Protein AF-D8QRY0-F1 (afdb_monomer_lite)

Sequence (182 aa):
FYGCYLLRSINPRFKGQTYIGFTVNPRRRIRQHNGEITCGAFRTKKKRPWEMVLCVYGFSSKTDALQFEWAWQHPKLSKEVVLPAEVKPKNLRGIAGKIKILHAMLCSPKWSRMKLTVQFFSSEHAQHRKGCQTLPDQMRCCIGSMDQLPSYAEYCEDPADEQDGSDCLSRDEEGTLDDEET

Secondary structure (DSSP, 8-state):
--EEEEEEE--GGGTT-EEEEEES-HHHHHHHHHTSSS---GGGGGG-SEEEEEEEE--SSHHHHHHHHHHHH-TTT-TT----TT--GGGGSHHHHHHHHHHHHHTSHHHHTS--EEEES-TTGGGTTTTSPPPPTT-EEEE--GGGSPPGGGS---------------------------

Radius of gyration: 17.73 Å; chains: 1; bounding box: 49×52×47 Å

Structure (mmCIF, N/CA/C/O backbone):
data_AF-D8QRY0-F1
#
_entry.id   AF-D8QRY0-F1
#
loop_
_atom_site.group_PDB
_atom_site.id
_atom_site.type_symbol
_atom_site.label_atom_id
_atom_site.label_alt_id
_atom_site.label_comp_id
_atom_site.label_asym_id
_atom_site.label_entity_id
_atom_site.label_seq_id
_atom_site.pdbx_PDB_ins_code
_atom_site.Cartn_x
_atom_site.Cartn_y
_atom_site.Cartn_z
_atom_site.occupancy
_atom_site.B_iso_or_equiv
_atom_site.auth_seq_id
_atom_site.auth_comp_id
_atom_site.auth_asym_id
_atom_site.auth_atom_id
_atom_site.pdbx_PDB_model_num
ATOM 1 N N . PHE A 1 1 ? -10.103 -6.273 -10.683 1.00 90.50 1 PHE A N 1
ATOM 2 C CA . PHE A 1 1 ? -9.231 -6.334 -9.482 1.00 90.50 1 PHE A CA 1
ATOM 3 C C . PHE A 1 1 ? -8.736 -4.934 -9.123 1.00 90.50 1 PHE A C 1
ATOM 5 O O . PHE A 1 1 ? -8.253 -4.237 -10.005 1.00 90.50 1 PHE A O 1
ATOM 12 N N . TYR A 1 2 ? -8.813 -4.544 -7.847 1.00 95.88 2 TYR A N 1
ATOM 13 C CA . TYR A 1 2 ? -8.217 -3.315 -7.305 1.00 95.88 2 TYR A CA 1
ATOM 14 C C . TYR A 1 2 ? -7.407 -3.674 -6.064 1.00 95.88 2 TYR A C 1
ATOM 16 O O . TYR A 1 2 ? -7.931 -4.357 -5.178 1.00 95.88 2 TYR A O 1
ATOM 24 N N . GLY A 1 3 ? -6.150 -3.231 -5.992 1.00 97.00 3 GLY A N 1
ATOM 25 C CA . GLY A 1 3 ? -5.289 -3.560 -4.864 1.00 97.00 3 GLY A CA 1
ATOM 26 C C . GLY A 1 3 ? -4.286 -2.475 -4.497 1.00 97.00 3 GLY A C 1
ATOM 27 O O . GLY A 1 3 ? -3.733 -1.784 -5.351 1.00 97.00 3 GLY A O 1
ATOM 28 N N . CYS A 1 4 ? -4.016 -2.371 -3.202 1.00 98.44 4 CYS A N 1
ATOM 29 C CA . CYS A 1 4 ? -2.927 -1.586 -2.637 1.00 98.44 4 CYS A CA 1
ATOM 30 C C . CYS A 1 4 ? -1.800 -2.535 -2.235 1.00 98.44 4 CYS A C 1
ATOM 32 O O . CYS A 1 4 ? -2.052 -3.645 -1.773 1.00 98.44 4 CYS A O 1
ATOM 34 N N . TYR A 1 5 ? -0.547 -2.134 -2.384 1.00 98.38 5 TYR A N 1
ATOM 35 C CA . TYR A 1 5 ? 0.595 -2.996 -2.082 1.00 98.38 5 TYR A CA 1
ATOM 36 C C . TYR A 1 5 ? 1.671 -2.256 -1.302 1.00 98.38 5 TYR A C 1
ATOM 38 O O . TYR A 1 5 ? 1.782 -1.032 -1.363 1.00 98.38 5 TYR A O 1
ATOM 46 N N . LEU A 1 6 ? 2.491 -3.033 -0.597 1.00 98.44 6 LEU A N 1
ATOM 47 C CA . LEU A 1 6 ? 3.703 -2.569 0.067 1.00 98.44 6 LEU A CA 1
ATOM 48 C C . LEU A 1 6 ? 4.911 -3.213 -0.605 1.00 98.44 6 LEU A C 1
ATOM 50 O O . LEU A 1 6 ? 4.973 -4.432 -0.744 1.00 98.44 6 LEU A O 1
ATOM 54 N N . LEU A 1 7 ? 5.890 -2.396 -0.970 1.00 97.94 7 LEU A N 1
ATOM 55 C CA . LEU A 1 7 ? 7.194 -2.828 -1.450 1.00 97.94 7 LEU A CA 1
ATOM 56 C C . LEU A 1 7 ? 8.265 -2.577 -0.396 1.00 97.94 7 LEU A C 1
ATOM 58 O O . LEU A 1 7 ? 8.196 -1.594 0.351 1.00 97.94 7 LEU A O 1
ATOM 62 N N . ARG A 1 8 ? 9.308 -3.405 -0.423 1.00 96.94 8 ARG A N 1
ATOM 63 C CA . ARG A 1 8 ? 10.593 -3.143 0.232 1.00 96.94 8 ARG A CA 1
ATOM 64 C C . ARG A 1 8 ? 11.716 -3.116 -0.795 1.00 96.94 8 ARG A C 1
ATOM 66 O O . ARG A 1 8 ? 11.681 -3.865 -1.767 1.00 96.94 8 ARG A O 1
ATOM 73 N N . SER A 1 9 ? 12.709 -2.261 -0.580 1.00 97.19 9 SER A N 1
ATOM 74 C CA . SER A 1 9 ? 13.956 -2.344 -1.341 1.00 97.19 9 SER A CA 1
ATOM 75 C C . SER A 1 9 ? 14.793 -3.505 -0.806 1.00 97.19 9 SER A C 1
ATOM 77 O O . SER A 1 9 ? 14.991 -3.607 0.407 1.00 97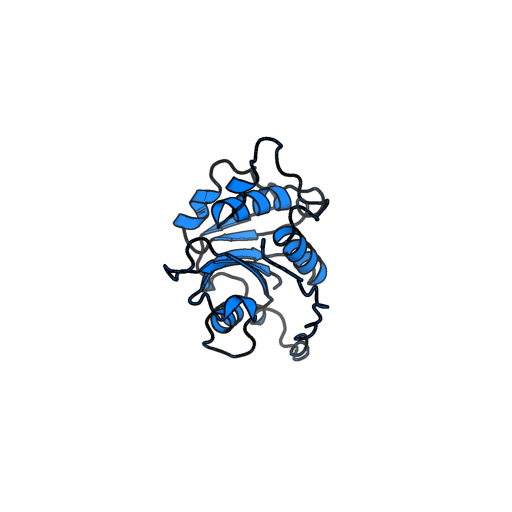.19 9 SER A O 1
ATOM 79 N N . ILE A 1 10 ? 15.290 -4.358 -1.702 1.00 95.88 10 ILE A N 1
ATOM 80 C CA . ILE A 1 10 ? 16.249 -5.424 -1.363 1.00 95.88 10 ILE A CA 1
ATOM 81 C C . ILE A 1 10 ? 17.687 -4.876 -1.378 1.00 95.88 10 ILE A C 1
ATOM 83 O O . ILE A 1 10 ? 18.604 -5.479 -0.827 1.00 95.88 10 ILE A O 1
ATOM 87 N N . ASN A 1 11 ? 17.905 -3.706 -1.984 1.00 94.56 11 ASN A N 1
ATOM 88 C CA . ASN A 1 11 ? 19.231 -3.120 -2.106 1.00 94.56 11 ASN A CA 1
ATOM 89 C C . ASN A 1 11 ? 19.829 -2.812 -0.716 1.00 94.56 11 ASN A C 1
ATOM 91 O O . ASN A 1 11 ? 19.243 -2.013 0.025 1.00 94.56 11 ASN A O 1
ATOM 95 N N . PRO A 1 12 ? 21.015 -3.356 -0.369 1.00 93.62 12 PRO A N 1
ATOM 96 C CA . PRO A 1 12 ? 21.633 -3.147 0.941 1.00 93.62 12 PRO A CA 1
ATOM 97 C C . PRO A 1 12 ? 21.857 -1.673 1.298 1.00 93.62 12 PRO A C 1
ATOM 99 O O . PRO A 1 12 ? 21.742 -1.298 2.463 1.00 93.62 12 PRO A O 1
ATOM 102 N N . ARG A 1 13 ? 22.106 -0.812 0.297 1.00 95.19 13 ARG A N 1
ATOM 103 C CA . ARG A 1 13 ? 22.283 0.640 0.490 1.00 95.19 13 ARG A CA 1
ATOM 104 C C . ARG A 1 13 ? 20.993 1.351 0.901 1.00 95.19 13 ARG A C 1
ATOM 106 O O . ARG A 1 13 ? 21.036 2.437 1.464 1.00 95.19 13 ARG A O 1
ATOM 113 N N . PHE A 1 14 ? 19.841 0.746 0.623 1.00 93.19 14 PHE A N 1
ATOM 114 C CA . PHE A 1 14 ? 18.515 1.313 0.855 1.00 93.19 14 PHE A CA 1
ATOM 115 C C . PHE A 1 14 ? 17.704 0.466 1.845 1.00 93.19 14 PHE A C 1
ATOM 117 O O . PHE A 1 14 ? 16.479 0.362 1.740 1.00 93.19 14 PHE A O 1
ATOM 124 N N . LYS A 1 15 ? 18.377 -0.123 2.841 1.00 90.19 15 LYS A N 1
ATOM 125 C CA . LYS A 1 15 ? 17.739 -0.953 3.867 1.00 90.19 15 LYS A CA 1
ATOM 126 C C . LYS A 1 15 ? 16.603 -0.202 4.571 1.00 90.19 15 LYS A C 1
ATOM 128 O O . LYS A 1 15 ? 16.741 0.946 4.987 1.00 90.19 15 LYS A O 1
ATOM 133 N N . GLY A 1 16 ? 15.455 -0.867 4.698 1.00 90.56 16 GLY A N 1
ATOM 134 C CA . GLY A 1 16 ? 14.262 -0.313 5.346 1.00 90.56 16 GLY A CA 1
ATOM 135 C C . GLY A 1 16 ? 13.460 0.673 4.489 1.00 90.56 16 GLY A C 1
ATOM 136 O O . GLY A 1 16 ? 12.409 1.138 4.935 1.00 90.56 16 GLY A O 1
ATOM 137 N N . GLN A 1 17 ? 13.903 0.974 3.262 1.00 95.06 17 GLN A N 1
ATOM 138 C CA . GLN A 1 17 ? 13.113 1.766 2.326 1.00 95.06 17 GLN A CA 1
ATOM 139 C C . GLN A 1 17 ? 11.899 0.969 1.860 1.00 95.06 17 GLN A C 1
ATOM 141 O O . GLN A 1 17 ? 12.002 -0.190 1.457 1.00 95.06 17 GLN A O 1
ATOM 146 N N . THR A 1 18 ? 10.745 1.622 1.916 1.00 96.69 18 THR A N 1
ATOM 147 C CA . THR A 1 18 ? 9.458 1.047 1.533 1.00 96.69 18 THR A CA 1
ATOM 148 C C . THR A 1 18 ? 8.755 1.954 0.537 1.00 96.69 18 THR A C 1
ATOM 150 O O . THR A 1 18 ? 9.054 3.148 0.448 1.00 96.69 18 THR A O 1
ATOM 153 N N . TYR A 1 19 ? 7.830 1.380 -0.218 1.00 97.06 19 TYR A N 1
ATOM 154 C CA . TYR A 1 19 ? 6.958 2.112 -1.125 1.00 97.06 19 TYR A CA 1
ATOM 155 C C . TYR A 1 19 ? 5.554 1.522 -1.034 1.00 97.06 19 TYR A C 1
ATOM 157 O O . TYR A 1 19 ? 5.410 0.307 -0.980 1.00 97.06 19 TYR A O 1
ATOM 165 N N . ILE A 1 20 ? 4.537 2.372 -0.979 1.00 98.25 20 ILE A N 1
ATOM 166 C CA . ILE A 1 20 ? 3.131 1.960 -0.994 1.00 98.25 20 ILE A CA 1
ATOM 167 C C . ILE A 1 20 ? 2.544 2.479 -2.293 1.00 98.25 20 ILE A C 1
ATOM 169 O O . ILE A 1 20 ? 2.838 3.616 -2.658 1.00 98.25 20 ILE A O 1
ATOM 173 N N . GLY A 1 21 ? 1.739 1.672 -2.970 1.00 97.69 21 GLY A N 1
ATOM 174 C CA . GLY A 1 21 ? 1.067 2.102 -4.189 1.00 97.69 21 GLY A CA 1
ATOM 175 C C . GLY A 1 21 ? -0.224 1.345 -4.448 1.00 97.69 21 GLY A C 1
ATOM 176 O O . GLY A 1 21 ? -0.524 0.348 -3.790 1.00 97.69 21 GLY A O 1
ATOM 177 N N . PHE A 1 22 ? -0.965 1.826 -5.437 1.00 97.75 22 PHE A N 1
ATOM 178 C CA . PHE A 1 22 ? -2.171 1.204 -5.976 1.00 97.75 22 PHE A CA 1
ATOM 179 C C . PHE A 1 22 ? -1.903 0.536 -7.335 1.00 97.75 22 PHE A C 1
ATOM 181 O O . PHE A 1 22 ? -1.095 1.019 -8.133 1.00 97.75 22 PHE A O 1
ATOM 188 N N . THR A 1 23 ? -2.574 -0.581 -7.623 1.00 96.00 23 THR A N 1
ATOM 189 C CA . THR A 1 23 ? -2.511 -1.268 -8.918 1.00 96.00 23 THR A CA 1
ATOM 190 C C . THR A 1 23 ? -3.773 -2.076 -9.222 1.00 96.00 23 THR A C 1
ATOM 192 O O . THR A 1 23 ? -4.426 -2.615 -8.328 1.00 96.00 23 THR A O 1
ATOM 195 N N . VAL A 1 24 ? -4.055 -2.230 -10.515 1.00 95.38 24 VAL A N 1
ATOM 196 C CA . VAL A 1 24 ? -4.992 -3.227 -11.059 1.00 95.38 24 VAL A CA 1
ATOM 197 C C . VAL A 1 24 ? -4.274 -4.499 -11.528 1.00 95.38 24 VAL A C 1
ATOM 199 O O . VAL A 1 24 ? -4.891 -5.544 -11.670 1.00 95.38 24 VAL A O 1
ATOM 202 N N . ASN A 1 25 ? -2.954 -4.445 -11.732 1.00 94.50 25 ASN A N 1
ATOM 203 C CA . ASN A 1 25 ? -2.143 -5.578 -12.177 1.00 94.50 25 ASN A CA 1
ATOM 204 C C . ASN A 1 25 ? -0.812 -5.626 -11.393 1.00 94.50 25 ASN A C 1
ATOM 206 O O . ASN A 1 25 ? 0.169 -4.979 -11.781 1.00 94.50 25 ASN A O 1
ATOM 210 N N . PRO A 1 26 ? -0.763 -6.356 -10.262 1.00 94.88 26 PRO A N 1
ATOM 211 C CA . PRO A 1 26 ? 0.416 -6.459 -9.396 1.00 94.88 26 PRO A CA 1
ATOM 212 C C . PRO A 1 26 ? 1.657 -7.014 -10.106 1.00 94.88 26 PRO A C 1
ATOM 214 O O . PRO A 1 26 ? 2.746 -6.457 -9.947 1.00 94.88 26 PRO A O 1
ATOM 217 N N . ARG A 1 27 ? 1.479 -8.040 -10.954 1.00 93.94 27 ARG A N 1
ATOM 218 C CA . ARG A 1 27 ? 2.562 -8.687 -11.716 1.00 93.94 27 ARG A CA 1
ATOM 219 C C . ARG A 1 27 ? 3.230 -7.715 -12.681 1.00 93.94 27 ARG A C 1
ATOM 221 O O . ARG A 1 27 ? 4.452 -7.611 -12.721 1.00 93.94 27 ARG A O 1
ATOM 228 N N . ARG A 1 28 ? 2.435 -6.947 -13.429 1.00 94.44 28 ARG A N 1
ATOM 229 C CA . ARG A 1 28 ? 2.965 -5.889 -14.295 1.00 94.44 28 ARG A CA 1
ATOM 230 C C . ARG A 1 28 ? 3.636 -4.801 -13.458 1.00 94.44 28 ARG A C 1
ATOM 232 O O . ARG A 1 28 ? 4.758 -4.398 -13.748 1.00 94.44 28 ARG A O 1
ATOM 239 N N . ARG A 1 29 ? 2.987 -4.344 -12.385 1.00 96.31 29 ARG A N 1
ATOM 240 C CA . ARG A 1 29 ? 3.450 -3.189 -11.607 1.00 96.31 29 ARG A CA 1
ATOM 241 C C . ARG A 1 29 ? 4.804 -3.405 -10.926 1.00 96.31 29 ARG A C 1
ATOM 243 O O . ARG A 1 29 ? 5.613 -2.478 -10.912 1.00 96.31 29 ARG A O 1
ATOM 250 N N . ILE A 1 30 ? 5.094 -4.599 -10.402 1.00 96.50 30 ILE A N 1
ATOM 251 C CA . ILE A 1 30 ? 6.409 -4.865 -9.792 1.00 96.50 30 ILE A CA 1
ATOM 252 C C . ILE A 1 30 ? 7.548 -4.785 -10.822 1.00 96.50 30 ILE A C 1
ATOM 254 O O . ILE A 1 30 ? 8.582 -4.174 -10.548 1.00 96.50 30 ILE A O 1
ATOM 258 N N . ARG A 1 31 ? 7.316 -5.272 -12.047 1.00 96.94 31 ARG A N 1
ATOM 259 C CA . ARG A 1 31 ? 8.272 -5.186 -13.163 1.00 96.94 31 ARG A CA 1
ATOM 260 C C . ARG A 1 31 ? 8.528 -3.737 -13.592 1.00 96.94 31 ARG A C 1
ATOM 262 O O . ARG A 1 31 ? 9.672 -3.361 -13.842 1.00 96.94 31 ARG A O 1
ATOM 269 N N . GLN A 1 32 ? 7.494 -2.885 -13.583 1.00 96.56 32 GLN A N 1
ATOM 270 C CA . GLN A 1 32 ? 7.639 -1.435 -13.813 1.00 96.56 32 GLN A CA 1
ATOM 271 C C . GLN A 1 32 ? 8.519 -0.779 -12.742 1.00 96.56 32 GLN A C 1
ATOM 273 O O . GLN A 1 32 ? 9.439 -0.017 -13.052 1.00 96.56 32 GLN A O 1
ATOM 278 N N . HIS A 1 33 ? 8.277 -1.094 -11.466 1.00 97.38 33 HIS A N 1
ATOM 279 C CA . HIS A 1 33 ? 9.095 -0.578 -10.366 1.00 97.38 33 HIS A CA 1
ATOM 280 C C . HIS A 1 33 ? 10.553 -1.017 -10.463 1.00 97.38 33 HIS A C 1
ATOM 282 O O . HIS A 1 33 ? 11.442 -0.206 -10.193 1.00 97.38 33 HIS A O 1
ATOM 288 N N . ASN A 1 34 ? 10.803 -2.245 -10.917 1.00 97.56 34 ASN A N 1
ATOM 289 C CA . ASN A 1 34 ? 12.143 -2.779 -11.156 1.00 97.56 34 ASN A CA 1
ATOM 290 C C . ASN A 1 34 ? 12.781 -2.310 -12.468 1.00 97.56 34 ASN A C 1
ATOM 292 O O . ASN A 1 34 ? 13.985 -2.462 -12.642 1.00 97.56 34 ASN A O 1
ATOM 296 N N . GLY A 1 35 ? 12.028 -1.626 -13.331 1.00 95.81 35 GLY A N 1
ATOM 297 C CA . GLY A 1 35 ? 12.539 -1.077 -14.585 1.00 95.81 35 GLY A CA 1
ATOM 298 C C . GLY A 1 35 ? 12.727 -2.106 -15.691 1.00 95.81 35 GLY A C 1
ATOM 299 O O . GLY A 1 35 ? 13.392 -1.793 -16.669 1.00 95.81 35 GLY A O 1
ATOM 300 N N . GLU A 1 36 ? 12.144 -3.295 -15.549 1.00 96.00 36 GLU A N 1
ATOM 301 C CA . GLU A 1 36 ? 12.073 -4.294 -16.622 1.00 96.00 36 GLU A CA 1
ATOM 302 C C . GLU A 1 36 ? 11.134 -3.842 -17.747 1.00 96.00 36 GLU A C 1
ATOM 304 O O . GLU A 1 36 ? 11.294 -4.237 -18.896 1.00 96.00 36 GLU A O 1
ATOM 309 N N . ILE A 1 37 ? 10.138 -3.021 -17.399 1.00 94.44 37 ILE A N 1
ATOM 310 C CA . ILE A 1 37 ? 9.196 -2.389 -18.324 1.00 94.44 37 ILE A CA 1
ATOM 311 C C . ILE A 1 37 ? 9.000 -0.910 -17.957 1.00 94.44 37 ILE A C 1
ATOM 313 O O . ILE A 1 37 ? 9.321 -0.472 -16.847 1.00 94.44 37 ILE A O 1
ATOM 317 N N . THR A 1 38 ? 8.493 -0.128 -18.907 1.00 91.12 38 THR A N 1
ATOM 318 C CA . THR A 1 38 ? 8.324 1.329 -18.803 1.00 91.12 38 THR A CA 1
ATOM 319 C C . THR A 1 38 ? 7.202 1.740 -17.834 1.00 91.12 38 THR A C 1
ATOM 321 O O . THR A 1 38 ? 6.437 0.914 -17.330 1.00 91.12 38 THR A O 1
ATOM 324 N N . CYS A 1 39 ? 7.115 3.045 -17.547 1.00 91.38 39 CYS A N 1
ATOM 325 C CA . CYS A 1 39 ? 6.091 3.656 -16.682 1.00 91.38 39 CYS A CA 1
ATOM 326 C C . CYS A 1 39 ? 6.158 3.239 -15.197 1.00 91.38 39 CYS A C 1
ATOM 328 O O . CYS A 1 39 ? 5.146 3.187 -14.502 1.00 91.38 39 CYS A O 1
ATOM 330 N N . GLY A 1 40 ? 7.357 2.950 -14.684 1.00 87.00 40 GLY A N 1
ATOM 331 C CA . GLY A 1 40 ? 7.589 2.803 -13.244 1.00 87.00 40 GLY A CA 1
ATOM 332 C C . GLY A 1 40 ? 7.631 4.149 -12.518 1.00 87.00 40 GLY A C 1
ATOM 333 O O . GLY A 1 40 ? 8.198 5.114 -13.027 1.00 87.00 40 GLY A O 1
ATOM 334 N N . A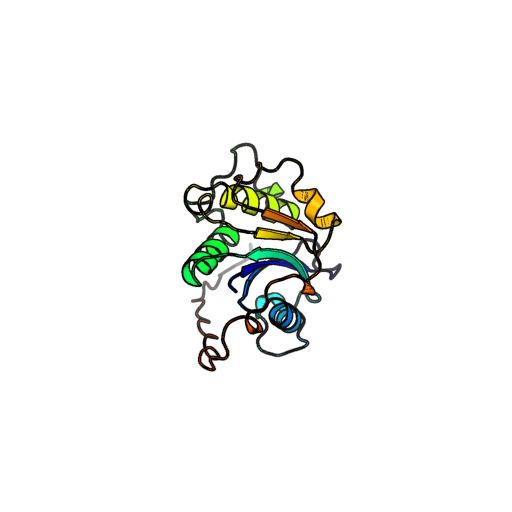LA A 1 41 ? 7.094 4.208 -11.295 1.00 90.31 41 ALA A N 1
ATOM 335 C CA . ALA A 1 41 ? 7.079 5.440 -10.503 1.00 90.31 41 ALA A CA 1
ATOM 336 C C . ALA A 1 41 ? 8.496 5.996 -10.268 1.00 90.31 41 ALA A C 1
ATOM 338 O O . ALA A 1 41 ? 9.394 5.270 -9.824 1.00 90.31 41 ALA A O 1
ATOM 339 N N . PHE A 1 42 ? 8.685 7.302 -10.466 1.00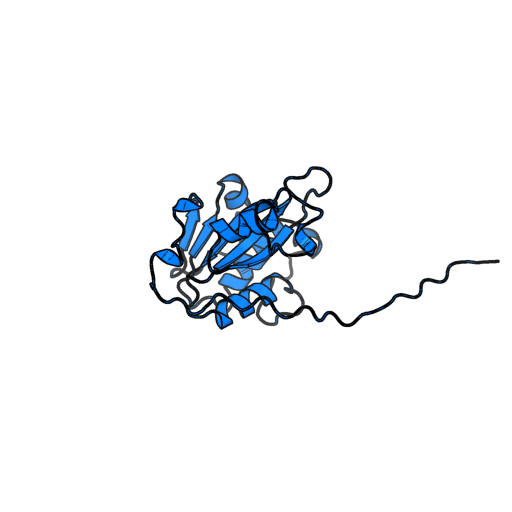 91.75 42 PHE A N 1
ATOM 340 C CA . PHE A 1 42 ? 9.999 7.954 -10.390 1.00 91.75 42 PHE A CA 1
ATOM 341 C C . PHE A 1 42 ? 10.735 7.686 -9.066 1.00 91.75 42 PHE A C 1
ATOM 343 O O . PHE A 1 42 ? 11.903 7.286 -9.060 1.00 91.75 42 PHE A O 1
ATOM 350 N N . ARG A 1 43 ? 10.018 7.783 -7.934 1.00 90.88 43 ARG A N 1
ATOM 351 C CA . ARG A 1 43 ? 10.550 7.539 -6.576 1.00 90.88 43 ARG A CA 1
ATOM 352 C C . ARG A 1 43 ? 11.126 6.133 -6.386 1.00 90.88 43 ARG A C 1
ATOM 354 O O . ARG A 1 43 ? 11.911 5.910 -5.464 1.00 90.88 43 ARG A O 1
ATOM 361 N N . THR A 1 44 ? 10.752 5.190 -7.250 1.00 92.00 44 THR A N 1
ATOM 362 C CA . THR A 1 44 ? 11.211 3.800 -7.186 1.00 92.00 44 THR A CA 1
ATOM 363 C C . THR A 1 44 ? 12.471 3.531 -8.008 1.00 92.00 44 THR A C 1
ATOM 365 O O . THR A 1 44 ? 13.146 2.539 -7.755 1.00 92.00 44 THR A O 1
ATOM 368 N N . LYS A 1 45 ? 12.885 4.442 -8.901 1.00 93.44 45 LYS A N 1
ATOM 369 C CA . LYS A 1 45 ? 13.999 4.225 -9.843 1.00 93.44 45 LYS A CA 1
ATOM 370 C C . LYS A 1 45 ? 15.348 3.953 -9.162 1.00 93.44 45 LYS A C 1
ATOM 372 O O . LYS A 1 45 ? 16.044 3.020 -9.544 1.00 93.44 45 LYS A O 1
ATOM 377 N N . LYS A 1 46 ? 15.714 4.740 -8.142 1.00 94.56 46 LYS A N 1
ATOM 378 C CA . LYS A 1 46 ? 17.043 4.671 -7.492 1.00 94.56 46 LYS A CA 1
ATOM 379 C C . LYS A 1 46 ? 17.216 3.503 -6.513 1.00 94.56 46 LYS A C 1
ATOM 381 O O . LYS A 1 46 ? 18.343 3.131 -6.218 1.00 94.56 46 LYS A O 1
ATOM 386 N N . LYS A 1 47 ? 16.122 2.943 -5.989 1.00 95.81 47 LYS A N 1
ATOM 387 C CA . LYS A 1 47 ? 16.141 1.984 -4.863 1.00 95.81 47 LYS A CA 1
ATOM 388 C C . LYS A 1 47 ? 15.792 0.557 -5.297 1.00 95.81 47 LYS A C 1
ATOM 390 O O . LYS A 1 47 ? 15.336 -0.248 -4.492 1.00 95.81 47 LYS A O 1
ATOM 395 N N . ARG A 1 48 ? 15.970 0.265 -6.581 1.00 95.69 48 ARG A N 1
ATOM 396 C CA . ARG A 1 48 ? 15.806 -1.075 -7.146 1.00 95.69 48 ARG A CA 1
ATOM 397 C C . ARG A 1 48 ? 16.903 -2.022 -6.621 1.00 95.69 48 ARG A C 1
ATOM 399 O O . ARG A 1 48 ? 17.986 -1.540 -6.267 1.00 95.69 48 ARG A O 1
ATOM 406 N N . PRO A 1 49 ? 16.662 -3.343 -6.621 1.00 96.62 49 PRO A N 1
ATOM 407 C CA . PRO A 1 49 ? 15.381 -3.983 -6.913 1.00 96.62 49 PRO A CA 1
ATOM 408 C C . PRO A 1 49 ? 14.410 -3.896 -5.727 1.00 96.62 49 PRO A C 1
ATOM 410 O O . PRO A 1 49 ? 14.804 -3.783 -4.563 1.00 96.62 49 PRO A O 1
ATOM 413 N N . TRP A 1 50 ? 13.127 -3.927 -6.060 1.00 97.69 50 TRP A N 1
ATOM 414 C CA . TRP A 1 50 ? 11.999 -3.955 -5.149 1.00 97.69 50 TRP A CA 1
ATOM 415 C C . TRP A 1 50 ? 11.402 -5.351 -5.093 1.00 97.69 50 TRP A C 1
ATOM 417 O O . TRP A 1 50 ? 11.266 -6.033 -6.109 1.00 97.69 50 TRP A O 1
ATOM 427 N N . GLU A 1 51 ? 10.971 -5.714 -3.897 1.00 97.00 51 GLU A N 1
ATOM 428 C CA . GLU A 1 51 ? 10.175 -6.898 -3.616 1.00 97.00 51 GLU A CA 1
ATOM 429 C C . GLU A 1 51 ? 8.804 -6.464 -3.117 1.00 97.00 51 GLU A C 1
ATOM 431 O O . GLU A 1 51 ? 8.697 -5.560 -2.279 1.00 97.00 51 GLU A O 1
ATOM 436 N N . MET A 1 52 ? 7.752 -7.110 -3.621 1.00 97.56 52 MET A N 1
ATOM 437 C CA . MET A 1 52 ? 6.409 -6.913 -3.096 1.00 97.56 52 MET A CA 1
ATOM 438 C C . MET A 1 52 ? 6.244 -7.732 -1.820 1.00 97.56 52 MET A C 1
ATOM 440 O O . MET A 1 52 ? 6.337 -8.951 -1.833 1.00 97.56 52 MET A O 1
ATOM 444 N N . VAL A 1 53 ? 5.999 -7.039 -0.712 1.00 97.81 53 VAL A N 1
ATOM 445 C CA . VAL A 1 53 ? 5.881 -7.625 0.627 1.00 97.81 53 VAL A CA 1
ATOM 446 C C . VAL A 1 53 ? 4.497 -8.236 0.817 1.00 97.81 53 VAL A C 1
ATOM 448 O O . VAL A 1 53 ? 4.358 -9.366 1.290 1.00 97.81 53 VAL A O 1
ATOM 451 N N . LEU A 1 54 ? 3.469 -7.463 0.464 1.00 98.19 54 LEU A N 1
ATOM 452 C CA . LEU A 1 54 ? 2.070 -7.855 0.570 1.00 98.19 54 LEU A CA 1
ATOM 453 C C . LEU A 1 54 ? 1.199 -7.047 -0.396 1.00 98.19 54 LEU A C 1
ATOM 455 O O . LEU A 1 54 ? 1.593 -5.964 -0.843 1.00 98.19 54 LEU A O 1
ATOM 459 N N . CYS A 1 55 ? -0.001 -7.557 -0.660 1.00 98.12 55 CYS A N 1
ATOM 460 C CA . CYS A 1 55 ? -1.061 -6.870 -1.384 1.00 98.12 55 CYS A CA 1
ATOM 461 C C . CYS A 1 55 ? -2.385 -6.979 -0.615 1.00 98.12 55 CYS A C 1
ATOM 463 O O . CYS A 1 55 ? -2.754 -8.051 -0.142 1.00 98.12 55 CYS A O 1
ATOM 465 N N . VAL A 1 56 ? -3.085 -5.857 -0.491 1.00 98.12 56 VAL A N 1
ATOM 466 C CA . VAL A 1 56 ? -4.444 -5.741 0.036 1.00 98.12 56 VAL A CA 1
ATOM 467 C C . VAL A 1 56 ? -5.370 -5.554 -1.153 1.00 98.12 56 VAL A C 1
ATOM 469 O O . VAL A 1 56 ? -5.146 -4.645 -1.949 1.00 98.12 56 VAL A O 1
ATOM 472 N N . TYR A 1 57 ? -6.388 -6.390 -1.295 1.00 97.44 57 TYR A N 1
ATOM 473 C CA . TYR A 1 57 ? -7.314 -6.338 -2.427 1.00 97.44 57 TYR A CA 1
ATOM 474 C C . TYR A 1 57 ? -8.736 -6.730 -2.022 1.00 97.44 57 TYR A C 1
ATOM 476 O O . TYR A 1 57 ? -8.987 -7.116 -0.882 1.00 97.44 57 TYR A O 1
ATOM 484 N N . GLY A 1 58 ? -9.670 -6.622 -2.970 1.00 95.94 58 GLY A N 1
ATOM 485 C CA . GLY A 1 58 ? -11.104 -6.826 -2.730 1.00 95.94 58 GLY A CA 1
ATOM 486 C C . GLY A 1 58 ? -11.873 -5.525 -2.495 1.00 95.94 58 GLY A C 1
ATOM 487 O O . GLY A 1 58 ? -12.985 -5.561 -1.977 1.00 95.94 58 GLY A O 1
ATOM 488 N N . PHE A 1 59 ? -11.284 -4.380 -2.855 1.00 96.31 59 PHE A N 1
ATOM 489 C CA . PHE A 1 59 ? -11.975 -3.092 -2.842 1.00 96.31 59 PHE A CA 1
ATOM 490 C C . PHE A 1 59 ? -13.125 -3.083 -3.855 1.00 96.31 59 PHE A C 1
ATOM 492 O O . PHE A 1 59 ? -12.979 -3.588 -4.969 1.00 96.31 59 PHE A O 1
ATOM 499 N N . SER A 1 60 ? -14.243 -2.467 -3.470 1.00 93.38 60 SER A N 1
ATOM 500 C CA . SER A 1 60 ? -15.438 -2.288 -4.303 1.00 93.38 60 SER A CA 1
ATOM 501 C C . SER A 1 60 ? -15.222 -1.339 -5.479 1.00 93.38 60 SER A C 1
ATOM 503 O O . SER A 1 60 ? -15.876 -1.486 -6.506 1.00 93.38 60 SER A O 1
ATOM 505 N N . SER A 1 61 ? -14.312 -0.371 -5.347 1.00 95.06 61 SER A N 1
ATOM 506 C CA . SER A 1 61 ? -14.047 0.633 -6.378 1.00 95.06 61 SER A CA 1
ATOM 507 C C . SER A 1 61 ? -12.578 1.070 -6.410 1.00 95.06 61 SER A C 1
ATOM 509 O O . SER A 1 61 ? -11.849 0.939 -5.420 1.00 95.06 61 SER A O 1
ATOM 511 N N . LYS A 1 62 ? -12.152 1.653 -7.543 1.00 95.69 62 LYS A N 1
ATOM 512 C CA . LYS A 1 62 ? -10.856 2.350 -7.676 1.00 95.69 62 LYS A CA 1
ATOM 513 C C . LYS A 1 62 ? -10.720 3.445 -6.610 1.00 95.69 62 LYS A C 1
ATOM 515 O O . LYS A 1 62 ? -9.671 3.559 -5.983 1.00 95.69 62 LYS A O 1
ATOM 520 N N . THR A 1 63 ? -11.788 4.203 -6.365 1.00 96.75 63 THR A N 1
ATOM 521 C CA . THR A 1 63 ? -11.819 5.299 -5.386 1.00 96.75 63 THR A CA 1
ATOM 522 C C . THR A 1 63 ? -11.548 4.813 -3.965 1.00 96.75 63 THR A C 1
ATOM 524 O O . THR A 1 63 ? -10.714 5.399 -3.276 1.00 96.75 63 THR A O 1
ATOM 527 N N . ASP A 1 64 ? -12.181 3.717 -3.535 1.00 96.38 64 ASP A N 1
ATOM 528 C CA . ASP A 1 64 ? -11.957 3.147 -2.198 1.00 96.38 64 ASP A CA 1
ATOM 529 C C . ASP A 1 64 ? -10.499 2.718 -2.009 1.00 96.38 64 ASP A C 1
ATOM 531 O O . ASP A 1 64 ? -9.897 2.975 -0.962 1.00 96.38 64 ASP A O 1
ATOM 535 N N . ALA A 1 65 ? -9.917 2.106 -3.045 1.00 97.25 65 ALA A N 1
ATOM 536 C CA . ALA A 1 65 ? -8.525 1.678 -3.041 1.00 97.25 65 ALA A CA 1
ATOM 537 C C . ALA A 1 65 ? -7.554 2.871 -3.005 1.00 97.25 65 ALA A C 1
ATOM 539 O O . ALA A 1 65 ? -6.588 2.850 -2.248 1.00 97.25 65 ALA A O 1
ATOM 540 N N . LEU A 1 66 ? -7.811 3.940 -3.764 1.00 97.00 66 LEU A N 1
ATOM 541 C CA . LEU A 1 66 ? -6.977 5.150 -3.740 1.00 97.00 66 LEU A CA 1
ATOM 542 C C . LEU A 1 66 ? -7.060 5.882 -2.395 1.00 97.00 66 LEU A C 1
ATOM 544 O O . LEU A 1 66 ? -6.044 6.320 -1.860 1.00 97.00 66 LEU A O 1
ATOM 548 N N . GLN A 1 67 ? -8.247 5.958 -1.787 1.00 97.06 67 GLN A N 1
ATOM 549 C CA . GLN A 1 67 ? -8.392 6.516 -0.440 1.00 97.06 67 GLN A CA 1
ATOM 550 C C . GLN A 1 67 ? -7.632 5.685 0.604 1.00 97.06 67 GLN A C 1
ATOM 552 O O . GLN A 1 67 ? -7.024 6.245 1.519 1.00 97.06 67 GLN A O 1
ATOM 557 N N . PHE A 1 68 ? -7.650 4.356 0.465 1.00 98.00 68 PHE A N 1
ATOM 558 C CA . PHE A 1 68 ? -6.868 3.455 1.308 1.00 98.00 68 PHE A CA 1
ATOM 559 C C . PHE A 1 68 ? -5.362 3.662 1.107 1.00 98.00 68 PHE A C 1
ATOM 561 O O . PHE A 1 68 ? -4.619 3.817 2.072 1.00 98.00 68 PHE A O 1
ATOM 568 N N . GLU A 1 69 ? -4.891 3.714 -0.137 1.00 98.19 69 GLU A N 1
ATOM 569 C CA . GLU A 1 69 ? -3.485 3.964 -0.458 1.00 98.19 69 GLU A CA 1
ATOM 570 C C . GLU A 1 69 ? -2.993 5.284 0.151 1.00 98.19 69 GLU A C 1
ATOM 572 O O . GLU A 1 69 ? -1.981 5.294 0.862 1.00 98.19 69 GLU A O 1
ATOM 577 N N . TRP A 1 70 ? -3.737 6.372 -0.060 1.00 96.75 70 TRP A N 1
ATOM 578 C CA . TRP A 1 70 ? -3.390 7.688 0.465 1.00 96.75 70 TRP A CA 1
ATOM 579 C C . TRP A 1 70 ? -3.287 7.677 1.992 1.00 96.75 70 TRP A C 1
ATOM 581 O O . TRP A 1 70 ? -2.288 8.129 2.557 1.00 96.75 70 TRP A O 1
ATOM 591 N N . ALA A 1 71 ? -4.266 7.085 2.681 1.00 96.88 71 ALA A N 1
ATOM 592 C CA . ALA A 1 71 ? -4.241 6.985 4.137 1.00 96.88 71 ALA A CA 1
ATOM 593 C C . ALA A 1 71 ? -3.031 6.185 4.651 1.00 96.88 71 ALA A C 1
ATOM 595 O O . ALA A 1 71 ? -2.446 6.532 5.679 1.00 96.88 71 ALA A O 1
ATOM 596 N N . TRP A 1 72 ? -2.603 5.157 3.916 1.00 96.94 72 TRP A N 1
ATOM 597 C CA . TRP A 1 72 ? -1.455 4.333 4.288 1.00 96.94 72 TRP A CA 1
ATOM 598 C C . TRP A 1 72 ? -0.108 5.030 4.032 1.00 96.94 72 TRP A C 1
ATOM 600 O O . TRP A 1 72 ? 0.868 4.849 4.780 1.00 96.94 72 TRP A O 1
ATOM 610 N N . GLN A 1 73 ? -0.043 5.864 2.993 1.00 95.19 73 GLN A N 1
ATOM 611 C CA . GLN A 1 73 ? 1.095 6.743 2.728 1.00 95.19 73 GLN A CA 1
ATOM 612 C C . GLN A 1 73 ? 1.191 7.876 3.761 1.00 95.19 73 GLN A C 1
ATOM 614 O O . GLN A 1 73 ? 2.297 8.171 4.228 1.00 95.19 73 GLN A O 1
ATOM 619 N N . HIS A 1 74 ? 0.047 8.432 4.177 1.00 92.81 74 HIS A N 1
ATOM 620 C CA . HIS A 1 74 ? -0.073 9.619 5.028 1.00 92.81 74 HIS A CA 1
ATOM 621 C C . HIS A 1 74 ? -0.814 9.350 6.356 1.00 92.81 74 HIS A C 1
ATOM 623 O O . HIS A 1 74 ? -1.782 10.040 6.685 1.00 92.81 74 HIS A O 1
ATOM 629 N N . PRO A 1 75 ? -0.332 8.414 7.198 1.00 91.44 75 PRO A N 1
ATOM 630 C CA . PRO A 1 75 ? -1.041 7.991 8.409 1.00 91.44 75 PRO A CA 1
ATOM 631 C C . PRO A 1 75 ? -1.214 9.098 9.455 1.00 91.44 75 PRO A C 1
ATOM 633 O O . PRO A 1 75 ? -2.076 8.991 10.310 1.00 91.44 75 PRO A O 1
ATOM 636 N N . LYS A 1 76 ? -0.394 10.156 9.408 1.00 87.81 76 LYS A N 1
ATOM 637 C CA . LYS A 1 76 ? -0.505 11.306 10.321 1.00 87.81 76 LYS A CA 1
ATOM 638 C C . LYS A 1 76 ? -1.567 12.322 9.896 1.00 87.81 76 LYS A C 1
ATOM 640 O O . LYS A 1 76 ? -1.993 13.116 10.722 1.00 87.81 76 LYS A O 1
ATOM 645 N N . LEU A 1 77 ? -1.916 12.345 8.610 1.00 88.06 77 LEU A N 1
ATOM 646 C CA . LEU A 1 77 ? -2.870 13.299 8.036 1.00 88.06 77 LEU A CA 1
ATOM 647 C C . LEU A 1 77 ? -4.258 12.673 7.883 1.00 88.06 77 LEU A C 1
ATOM 649 O O . LEU A 1 77 ? -5.268 13.372 7.877 1.00 88.06 77 LEU A O 1
ATOM 653 N N . SER A 1 78 ? -4.310 11.349 7.749 1.00 88.44 78 SER A N 1
ATOM 654 C CA . SER A 1 78 ? -5.559 10.616 7.636 1.00 88.44 78 SER A CA 1
ATOM 655 C C . SER A 1 78 ? -6.287 10.539 8.972 1.00 88.44 78 SER A C 1
ATOM 657 O O . SER A 1 78 ? -5.777 9.977 9.937 1.00 88.44 78 SER A O 1
ATOM 659 N N . LYS A 1 79 ? -7.530 11.025 8.991 1.00 86.38 79 LYS A N 1
ATOM 660 C CA . LYS A 1 79 ? -8.447 10.897 10.136 1.00 86.38 79 LYS A CA 1
ATOM 661 C C . LYS A 1 79 ? -8.853 9.444 10.411 1.00 86.38 79 LYS A C 1
ATOM 663 O O . LYS A 1 79 ? -9.272 9.123 11.513 1.00 86.38 79 LYS A O 1
ATOM 668 N N . GLU A 1 80 ? -8.711 8.575 9.412 1.00 86.19 80 GLU A N 1
ATOM 669 C CA . GLU A 1 80 ? -9.105 7.164 9.481 1.00 86.19 80 GLU A CA 1
ATOM 670 C C . GLU A 1 80 ? -8.051 6.279 10.155 1.00 86.19 80 GLU A C 1
ATOM 672 O O . GLU A 1 80 ? -8.315 5.119 10.466 1.00 86.19 80 GLU A O 1
ATOM 677 N N . VAL A 1 81 ? -6.831 6.794 10.337 1.00 86.88 81 VAL A N 1
ATOM 678 C CA . VAL A 1 81 ? -5.717 6.038 10.912 1.00 86.88 81 VAL A CA 1
ATOM 679 C C . VAL A 1 81 ? -5.589 6.410 12.383 1.00 86.88 81 VAL A C 1
ATOM 681 O O . VAL A 1 81 ? -4.908 7.365 12.747 1.00 86.88 81 VAL A O 1
ATOM 684 N N . VAL A 1 82 ? -6.226 5.619 13.243 1.00 82.88 82 VAL A N 1
ATOM 685 C CA . VAL A 1 82 ? -6.083 5.749 14.696 1.00 82.88 82 VAL A CA 1
ATOM 686 C C . VAL A 1 82 ? -5.087 4.707 15.186 1.00 82.88 82 VAL A C 1
ATOM 688 O O . VAL A 1 82 ? -5.383 3.516 15.253 1.00 82.88 82 VAL A O 1
ATOM 691 N N . LEU A 1 83 ? -3.872 5.157 15.495 1.00 80.88 83 LEU A N 1
ATOM 692 C CA . LEU A 1 83 ? -2.853 4.307 16.105 1.00 80.88 83 LEU A CA 1
ATOM 693 C C . LEU A 1 83 ? -2.992 4.337 17.634 1.00 80.88 83 LEU A C 1
ATOM 695 O O . LEU A 1 83 ? -3.257 5.408 18.183 1.00 80.88 83 LEU A O 1
ATOM 699 N N . PRO A 1 84 ? -2.765 3.207 18.331 1.00 73.38 84 PRO A N 1
ATOM 700 C CA . PRO A 1 84 ? -2.696 3.201 19.789 1.00 73.38 84 PRO A CA 1
ATOM 701 C C . PRO A 1 84 ? -1.624 4.176 20.295 1.00 73.38 84 PRO A C 1
ATOM 703 O O . PRO A 1 84 ? -0.552 4.294 19.687 1.00 73.38 84 PRO A O 1
ATOM 706 N N . ALA A 1 85 ? -1.901 4.867 21.404 1.00 72.12 85 ALA A N 1
ATOM 707 C CA . ALA A 1 85 ? -1.044 5.924 21.950 1.00 72.12 85 ALA A CA 1
ATOM 708 C C . ALA A 1 85 ? 0.370 5.425 22.313 1.00 72.12 85 ALA A C 1
ATOM 710 O O . ALA A 1 85 ? 1.341 6.181 22.311 1.00 72.12 85 ALA A O 1
ATOM 711 N N . GLU A 1 86 ? 0.510 4.127 22.565 1.00 72.56 86 GLU A N 1
ATOM 712 C CA . GLU A 1 86 ? 1.754 3.460 22.940 1.00 72.56 86 GLU A CA 1
ATOM 713 C C . GLU A 1 86 ? 2.711 3.292 21.743 1.00 72.56 86 GLU A C 1
ATOM 715 O O . GLU A 1 86 ? 3.911 3.021 21.905 1.00 72.56 86 GLU A O 1
ATOM 720 N N . VAL A 1 87 ? 2.215 3.451 20.509 1.00 74.31 87 VAL A N 1
ATOM 721 C CA . VAL A 1 87 ? 3.006 3.246 19.295 1.00 74.31 87 VAL A CA 1
ATOM 722 C C . VAL A 1 87 ? 3.877 4.467 19.000 1.00 74.31 87 VAL A C 1
ATOM 724 O O . VAL A 1 87 ? 3.475 5.433 18.357 1.00 74.31 87 VAL A O 1
ATOM 727 N N . LYS A 1 88 ? 5.147 4.390 19.411 1.00 74.62 88 LYS A N 1
ATOM 728 C CA . LYS A 1 88 ? 6.139 5.445 19.142 1.00 74.62 88 LYS A CA 1
ATOM 729 C C . LYS A 1 88 ? 6.342 5.671 17.628 1.00 74.62 88 LYS A C 1
ATOM 731 O O . LYS A 1 88 ? 6.552 4.692 16.906 1.00 74.62 88 LYS A O 1
ATOM 736 N N . PRO A 1 89 ? 6.458 6.925 17.139 1.00 72.12 89 PRO A N 1
ATOM 737 C CA . PRO A 1 89 ? 6.629 7.231 15.710 1.00 72.12 89 PRO A CA 1
ATOM 738 C C . PRO A 1 89 ? 7.823 6.543 15.034 1.00 72.12 89 PRO A C 1
ATOM 740 O O . PRO A 1 89 ? 7.762 6.180 13.859 1.00 72.12 89 PRO A O 1
ATOM 743 N N . LYS A 1 90 ? 8.917 6.318 15.772 1.00 71.12 90 LYS A N 1
ATOM 744 C CA . LYS A 1 90 ? 10.096 5.591 15.271 1.00 71.12 90 LYS A CA 1
ATOM 745 C C . LYS A 1 90 ? 9.791 4.137 14.885 1.00 71.12 90 LYS A C 1
ATOM 747 O O . LYS A 1 90 ? 10.417 3.608 13.973 1.00 71.12 90 LYS A O 1
ATOM 752 N N . ASN A 1 91 ? 8.783 3.531 15.514 1.00 74.06 91 ASN A N 1
ATOM 753 C CA . ASN A 1 91 ? 8.355 2.153 15.271 1.00 74.06 91 ASN A CA 1
ATOM 754 C C . ASN A 1 91 ? 7.412 2.024 14.060 1.00 74.06 91 ASN A C 1
ATOM 756 O O . ASN A 1 91 ? 6.987 0.916 13.741 1.00 74.06 91 ASN A O 1
ATOM 760 N N . LEU A 1 92 ? 7.084 3.138 13.392 1.00 80.94 92 LEU A N 1
ATOM 761 C CA . LEU A 1 92 ? 6.215 3.194 12.208 1.00 80.94 92 LEU A CA 1
ATOM 762 C C . LEU A 1 92 ? 6.994 3.207 10.883 1.00 80.94 92 LEU A C 1
ATOM 764 O O . LEU A 1 92 ? 6.402 3.270 9.804 1.00 80.94 92 LEU A O 1
ATOM 768 N N . ARG A 1 93 ? 8.327 3.159 10.952 1.00 85.00 93 ARG A N 1
ATOM 769 C CA . ARG A 1 93 ? 9.211 3.106 9.784 1.00 85.00 93 ARG A CA 1
ATOM 770 C C . ARG A 1 93 ? 9.426 1.661 9.324 1.00 85.00 93 ARG A C 1
ATOM 772 O O . ARG A 1 93 ? 9.304 0.718 10.105 1.00 85.00 93 ARG A O 1
ATOM 779 N N . GLY A 1 94 ? 9.787 1.501 8.051 1.00 91.81 94 GLY A N 1
ATOM 780 C CA . GLY A 1 94 ? 10.059 0.194 7.452 1.00 91.81 94 GLY A CA 1
ATOM 781 C C . GLY A 1 94 ? 8.839 -0.731 7.412 1.00 91.81 94 GLY A C 1
ATOM 782 O O . GLY A 1 94 ? 7.708 -0.318 7.656 1.00 91.81 94 GLY A O 1
ATOM 783 N N . ILE A 1 95 ? 9.076 -2.002 7.096 1.00 94.50 95 ILE A N 1
ATOM 784 C CA . ILE A 1 95 ? 8.017 -2.985 6.817 1.00 94.50 95 ILE A CA 1
ATOM 785 C C . ILE A 1 95 ? 7.117 -3.211 8.033 1.00 94.50 95 ILE A C 1
ATOM 787 O O . ILE A 1 95 ? 5.902 -3.072 7.927 1.00 94.50 95 ILE A O 1
ATOM 791 N N . ALA A 1 96 ? 7.707 -3.498 9.198 1.00 92.69 96 ALA A N 1
ATOM 792 C CA . ALA A 1 96 ? 6.950 -3.768 10.418 1.00 92.69 96 ALA A CA 1
ATOM 793 C C . ALA A 1 96 ? 6.047 -2.589 10.814 1.00 92.69 96 ALA A C 1
ATOM 795 O O . ALA A 1 96 ? 4.887 -2.783 11.166 1.00 92.69 96 ALA A O 1
ATOM 796 N N . GLY A 1 97 ? 6.553 -1.358 10.701 1.00 92.81 97 GLY A N 1
ATOM 797 C CA . GLY A 1 97 ? 5.770 -0.158 10.974 1.00 92.81 97 GLY A CA 1
ATOM 798 C C . GLY A 1 97 ? 4.620 0.041 9.988 1.00 92.81 97 GLY A C 1
ATOM 799 O O . GLY A 1 97 ? 3.496 0.325 10.399 1.00 92.81 97 GLY A O 1
ATOM 800 N N . LYS A 1 98 ? 4.871 -0.177 8.690 1.00 95.00 98 LYS A N 1
ATOM 801 C CA . LYS A 1 98 ? 3.826 -0.101 7.660 1.00 95.00 98 LYS A CA 1
ATOM 802 C C . LYS A 1 98 ? 2.748 -1.171 7.834 1.00 95.00 98 LYS A C 1
ATOM 804 O O . LYS A 1 98 ? 1.584 -0.860 7.607 1.00 95.00 98 LYS A O 1
ATOM 809 N N . ILE A 1 99 ? 3.101 -2.374 8.288 1.00 95.38 99 ILE A N 1
ATOM 810 C CA . ILE A 1 99 ? 2.137 -3.443 8.599 1.00 95.38 99 ILE A CA 1
ATOM 811 C C . ILE A 1 99 ? 1.296 -3.093 9.835 1.00 95.38 99 ILE A C 1
ATOM 813 O O . ILE A 1 99 ? 0.090 -3.308 9.827 1.00 95.38 99 ILE A O 1
ATOM 817 N N . LYS A 1 100 ? 1.883 -2.484 10.871 1.00 93.00 100 LYS A N 1
ATOM 818 C CA . LYS A 1 100 ? 1.110 -2.006 12.033 1.00 93.00 100 LYS A CA 1
ATOM 819 C C . LYS A 1 100 ? 0.067 -0.959 11.645 1.00 93.00 100 LYS A C 1
ATOM 821 O O . LYS A 1 100 ? -1.080 -1.062 12.064 1.00 93.00 100 LYS A O 1
ATOM 826 N N . ILE A 1 101 ? 0.459 0.011 10.814 1.00 94.50 101 ILE A N 1
ATOM 827 C CA . ILE A 1 101 ? -0.465 1.017 10.267 1.00 94.50 101 ILE A CA 1
ATOM 828 C C . ILE A 1 101 ? -1.568 0.341 9.458 1.00 94.50 101 ILE A C 1
ATOM 830 O O . ILE A 1 101 ? -2.737 0.657 9.644 1.00 94.50 101 ILE A O 1
ATOM 834 N N . LEU A 1 102 ? -1.200 -0.615 8.602 1.00 96.12 102 LEU A N 1
ATOM 835 C CA . LEU A 1 102 ? -2.156 -1.371 7.807 1.00 96.12 102 LEU A CA 1
ATOM 836 C C . LEU A 1 102 ? -3.218 -2.043 8.687 1.00 96.12 102 LEU A C 1
ATOM 838 O O . LEU A 1 102 ? -4.402 -1.897 8.416 1.00 96.12 102 LEU A O 1
ATOM 842 N N . HIS A 1 103 ? -2.817 -2.736 9.754 1.00 94.19 103 HIS A N 1
ATOM 843 C CA . HIS A 1 103 ? -3.771 -3.371 10.666 1.00 94.19 103 HIS A CA 1
ATOM 844 C C . HIS A 1 103 ? -4.709 -2.356 11.332 1.00 94.19 103 HIS A C 1
ATOM 846 O O . HIS A 1 103 ? -5.911 -2.593 11.370 1.00 94.19 103 HIS A O 1
ATOM 852 N N . ALA A 1 104 ? -4.193 -1.207 11.779 1.00 92.94 104 ALA A N 1
ATOM 853 C CA . ALA A 1 104 ? -5.037 -0.149 12.337 1.00 92.94 104 ALA A CA 1
ATOM 854 C C . ALA A 1 104 ? -6.056 0.385 11.313 1.00 92.94 104 ALA A C 1
ATOM 856 O O . ALA A 1 104 ? -7.213 0.618 11.650 1.00 92.94 104 ALA A O 1
ATOM 857 N N . MET A 1 105 ? -5.650 0.528 10.047 1.00 95.19 105 MET A N 1
ATOM 858 C CA . MET A 1 105 ? -6.550 0.936 8.965 1.00 95.19 105 MET A CA 1
ATOM 859 C C . MET A 1 105 ? -7.619 -0.114 8.670 1.00 95.19 105 MET A C 1
ATOM 861 O O . MET A 1 105 ? -8.784 0.228 8.521 1.00 95.19 105 MET A O 1
ATOM 865 N N . LEU A 1 106 ? -7.254 -1.395 8.610 1.00 95.50 106 LEU A N 1
ATOM 866 C CA . LEU A 1 106 ? -8.210 -2.479 8.355 1.00 95.50 106 LEU A CA 1
ATOM 867 C C . LEU A 1 106 ? -9.269 -2.594 9.462 1.00 95.50 106 LEU A C 1
ATOM 869 O O . LEU A 1 106 ? -10.395 -3.001 9.192 1.00 95.50 106 LEU A O 1
ATOM 873 N N . CYS A 1 107 ? -8.931 -2.182 10.684 1.00 93.06 107 CYS A N 1
ATOM 874 C CA . CYS A 1 107 ? -9.856 -2.109 11.811 1.00 93.06 107 CYS A CA 1
ATOM 875 C C . CYS A 1 107 ? -10.647 -0.790 11.887 1.00 93.06 107 CYS A C 1
ATOM 877 O O . CYS A 1 107 ? -11.511 -0.660 12.753 1.00 93.06 107 CYS A O 1
ATOM 879 N N . SER A 1 108 ? -10.389 0.193 11.016 1.00 92.62 108 SER A N 1
ATOM 880 C CA . SER A 1 108 ? -11.095 1.476 11.070 1.00 92.62 108 SER A CA 1
ATOM 881 C C . SER A 1 108 ? -12.566 1.328 10.647 1.00 92.62 108 SER A C 1
ATOM 883 O O . SER A 1 108 ? -12.898 0.454 9.835 1.00 92.62 108 SER A O 1
ATOM 885 N N . PRO A 1 109 ? -13.485 2.186 11.131 1.00 91.81 109 PRO A N 1
ATOM 886 C CA . PRO A 1 109 ? -14.900 2.118 10.758 1.00 91.81 109 PRO A CA 1
ATOM 887 C C . PRO A 1 109 ? -15.148 2.162 9.245 1.00 91.81 109 PRO A C 1
ATOM 889 O O . PRO A 1 109 ? -16.087 1.533 8.758 1.00 91.81 109 PRO A O 1
ATOM 892 N N . LYS A 1 110 ? -14.287 2.866 8.502 1.00 93.12 110 LYS A N 1
ATOM 893 C CA . LYS A 1 110 ? -14.395 3.028 7.053 1.00 93.12 110 LYS A CA 1
ATOM 894 C C . LYS A 1 110 ? -14.151 1.733 6.281 1.00 93.12 110 LYS A C 1
ATOM 896 O O . LYS A 1 110 ? -14.922 1.416 5.379 1.00 93.12 110 LYS A O 1
ATOM 901 N N . TRP A 1 111 ? -13.094 0.991 6.617 1.00 94.75 111 TRP A N 1
ATOM 902 C CA . TRP A 1 111 ? -12.689 -0.193 5.847 1.00 94.75 111 TRP A CA 1
ATOM 903 C C . TRP A 1 111 ? -13.048 -1.512 6.512 1.00 94.75 111 TRP A C 1
ATOM 905 O O . TRP A 1 111 ? -13.156 -2.512 5.808 1.00 94.75 111 TRP A O 1
ATOM 915 N N . SER A 1 112 ? -13.303 -1.525 7.822 1.00 94.06 112 SER A N 1
ATOM 916 C CA . SER A 1 112 ? -13.630 -2.749 8.559 1.00 94.06 112 SER A CA 1
ATOM 917 C C . SER A 1 112 ? -14.784 -3.514 7.925 1.00 94.06 112 SER A C 1
ATOM 919 O O . SER A 1 112 ? -14.697 -4.724 7.811 1.00 94.06 112 SER A O 1
ATOM 921 N N . ARG A 1 113 ? -15.825 -2.840 7.423 1.00 93.19 113 ARG A N 1
ATOM 922 C CA . ARG A 1 113 ? -17.012 -3.472 6.810 1.00 93.19 113 ARG A CA 1
ATOM 923 C C . ARG A 1 113 ? -16.752 -4.144 5.454 1.00 93.19 113 ARG A C 1
ATOM 925 O O . ARG A 1 113 ? -17.615 -4.866 4.959 1.00 93.19 113 ARG A O 1
ATOM 932 N N . MET A 1 114 ? -15.600 -3.902 4.834 1.00 94.62 114 MET A N 1
ATOM 933 C CA . MET A 1 114 ? -15.257 -4.452 3.524 1.00 94.62 114 MET A CA 1
ATOM 934 C C . MET A 1 114 ? -14.675 -5.868 3.649 1.00 94.62 114 MET A C 1
ATOM 936 O O . MET A 1 114 ? -13.968 -6.189 4.602 1.00 94.62 114 MET A O 1
ATOM 940 N N . LYS A 1 115 ? -14.906 -6.717 2.640 1.00 95.88 115 LYS A N 1
ATOM 941 C CA . LYS A 1 115 ? -14.356 -8.086 2.560 1.00 95.88 115 LYS A CA 1
ATOM 942 C C . LYS A 1 115 ? -12.937 -8.096 1.976 1.00 95.88 115 LYS A C 1
ATOM 944 O O . LYS A 1 115 ? -12.651 -8.802 1.008 1.00 95.88 115 LYS A O 1
ATOM 949 N N . LEU A 1 116 ? -12.056 -7.264 2.532 1.00 97.25 116 LEU A N 1
ATOM 950 C CA . LEU A 1 116 ? -10.683 -7.139 2.045 1.00 97.25 116 LEU A CA 1
ATOM 951 C C . LEU A 1 116 ? -9.872 -8.402 2.349 1.00 97.25 116 LEU A C 1
ATOM 953 O O . LEU A 1 116 ? -10.060 -9.077 3.362 1.00 97.25 116 LEU A O 1
ATOM 957 N N . THR A 1 117 ? -8.939 -8.715 1.457 1.00 97.75 117 THR A N 1
ATOM 958 C CA . THR A 1 117 ? -7.966 -9.792 1.634 1.00 97.75 117 THR A CA 1
ATOM 959 C C . THR A 1 117 ? -6.563 -9.201 1.674 1.00 97.75 117 THR A C 1
ATOM 961 O O . THR A 1 117 ? -6.175 -8.460 0.775 1.00 97.75 117 THR A O 1
ATOM 964 N N . VAL A 1 118 ? -5.803 -9.533 2.716 1.00 97.62 118 VAL A N 1
ATOM 965 C CA . VAL A 1 118 ? -4.382 -9.206 2.860 1.00 97.62 118 VAL A CA 1
ATOM 966 C C . VAL A 1 118 ? -3.569 -10.446 2.520 1.00 97.62 118 VAL A C 1
ATOM 968 O O . VAL A 1 118 ? -3.568 -11.423 3.266 1.00 97.62 118 VAL A O 1
ATOM 971 N N . GLN A 1 119 ? -2.852 -10.410 1.409 1.00 97.69 119 GLN A N 1
ATOM 972 C CA . GLN A 1 119 ? -1.986 -11.501 0.988 1.00 97.69 119 GLN A CA 1
ATOM 973 C C . GLN A 1 119 ? -0.524 -11.110 1.136 1.00 97.69 119 GLN A C 1
ATOM 975 O O . GLN A 1 119 ? -0.057 -10.163 0.506 1.00 97.69 119 GLN A O 1
ATOM 980 N N . PHE A 1 120 ? 0.201 -11.858 1.960 1.00 97.75 120 PHE A N 1
ATOM 981 C CA . PHE A 1 120 ? 1.652 -11.780 2.075 1.00 97.75 120 PHE A CA 1
ATOM 982 C C . PHE A 1 120 ? 2.312 -12.712 1.056 1.00 97.75 120 PHE A C 1
ATOM 984 O O . PHE A 1 120 ? 1.841 -13.829 0.849 1.00 97.75 120 PHE A O 1
ATOM 991 N N . PHE A 1 121 ? 3.436 -12.290 0.472 1.00 96.56 121 PHE A N 1
ATOM 992 C CA . PHE A 1 121 ? 4.188 -13.115 -0.490 1.00 96.56 121 PHE A CA 1
ATOM 993 C C . PHE A 1 121 ? 5.315 -13.930 0.152 1.00 96.56 121 PHE A C 1
ATOM 995 O O . PHE A 1 121 ? 5.910 -14.785 -0.494 1.00 96.56 121 PHE A O 1
ATOM 1002 N N . SER A 1 122 ? 5.587 -13.697 1.438 1.00 94.25 122 SER A N 1
ATOM 1003 C CA . SER A 1 122 ? 6.568 -14.443 2.223 1.00 94.25 122 SER A CA 1
ATOM 1004 C C . SER A 1 122 ? 6.089 -14.616 3.662 1.00 94.25 122 SER A C 1
ATOM 1006 O O . SER A 1 122 ? 5.511 -13.700 4.262 1.00 94.25 122 SER A O 1
ATOM 1008 N N . SER A 1 123 ? 6.368 -15.787 4.235 1.00 92.50 123 SER A N 1
ATOM 1009 C CA . SER A 1 123 ? 6.106 -16.074 5.646 1.00 92.50 123 SER A CA 1
ATOM 1010 C C . SER A 1 123 ? 6.932 -15.186 6.578 1.00 92.50 123 SER A C 1
ATOM 1012 O O . SER A 1 123 ? 6.432 -14.811 7.635 1.00 92.50 123 SER A O 1
ATOM 1014 N N . GLU A 1 124 ? 8.136 -14.768 6.169 1.00 92.44 124 GLU A N 1
ATOM 1015 C CA . GLU A 1 124 ? 8.983 -13.811 6.898 1.00 92.44 124 GLU A CA 1
ATOM 1016 C C . GLU A 1 124 ? 8.219 -12.505 7.155 1.00 92.44 124 GLU A C 1
ATOM 1018 O O . GLU A 1 124 ? 8.136 -12.017 8.281 1.00 92.44 124 GLU A O 1
ATOM 1023 N N . HIS A 1 125 ? 7.580 -11.955 6.122 1.00 91.62 125 HIS A N 1
ATOM 1024 C CA . HIS A 1 125 ? 6.832 -10.700 6.236 1.00 91.62 125 HIS A CA 1
ATOM 1025 C C . HIS A 1 125 ? 5.552 -10.865 7.039 1.00 91.62 125 HIS A C 1
ATOM 1027 O O . HIS A 1 125 ? 5.201 -9.993 7.838 1.00 91.62 125 HIS A O 1
ATOM 1033 N N . ALA A 1 126 ? 4.899 -12.016 6.889 1.00 91.81 126 ALA A N 1
ATOM 1034 C CA . ALA A 1 126 ? 3.737 -12.380 7.677 1.00 91.81 126 ALA A CA 1
ATOM 1035 C C . ALA A 1 126 ? 4.058 -12.600 9.166 1.00 91.81 126 ALA A C 1
ATOM 1037 O O . ALA A 1 126 ? 3.137 -12.765 9.953 1.00 91.81 126 ALA A O 1
ATOM 1038 N N . GLN A 1 127 ? 5.314 -12.578 9.619 1.00 91.38 127 GLN A N 1
ATOM 1039 C CA . GLN A 1 127 ? 5.609 -12.581 11.058 1.00 91.38 127 GLN A CA 1
ATOM 1040 C C . GLN A 1 127 ? 5.432 -11.197 11.695 1.00 91.38 127 GLN A C 1
ATOM 1042 O O . GLN A 1 127 ? 5.135 -11.106 12.886 1.00 91.38 127 GLN A O 1
ATOM 1047 N N . HIS A 1 128 ? 5.543 -10.109 10.925 1.00 89.75 128 HIS A N 1
ATOM 1048 C CA . HIS A 1 128 ? 5.440 -8.739 11.446 1.00 89.75 128 HIS A CA 1
ATOM 1049 C C . HIS A 1 128 ? 4.038 -8.342 11.933 1.00 89.75 128 HIS A C 1
ATOM 1051 O O . HIS A 1 128 ? 3.886 -7.311 12.583 1.00 89.75 128 HIS A O 1
ATOM 1057 N N . ARG A 1 129 ? 3.026 -9.169 11.660 1.00 89.25 129 ARG A N 1
ATOM 1058 C CA . ARG A 1 129 ? 1.663 -9.045 12.208 1.00 89.25 129 ARG A CA 1
ATOM 1059 C C . ARG A 1 129 ? 1.553 -9.509 13.663 1.00 89.25 129 ARG A C 1
ATOM 1061 O O . ARG A 1 129 ? 0.548 -9.222 14.304 1.00 89.25 129 ARG A O 1
ATOM 1068 N N . LYS A 1 130 ? 2.566 -10.189 14.220 1.00 86.38 130 LYS A N 1
ATOM 1069 C CA . LYS A 1 130 ? 2.599 -10.512 15.658 1.00 86.38 130 LYS A CA 1
ATOM 1070 C C . LYS A 1 130 ? 2.463 -9.222 16.481 1.00 86.38 130 LYS A C 1
ATOM 1072 O O . LYS A 1 130 ? 3.238 -8.284 16.297 1.00 86.38 130 LYS A O 1
ATOM 1077 N N . GLY A 1 131 ? 1.468 -9.176 17.368 1.00 82.69 131 GLY A N 1
ATOM 1078 C CA . GLY A 1 131 ? 1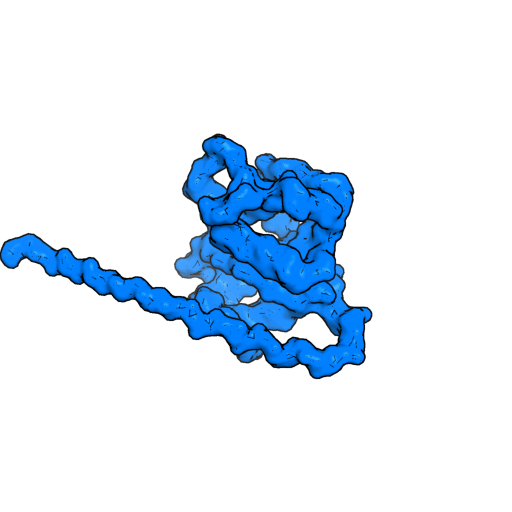.162 -8.005 18.199 1.00 82.69 131 GLY A CA 1
ATOM 1079 C C . GLY A 1 131 ? 0.386 -6.884 17.495 1.00 82.69 131 GLY A C 1
ATOM 1080 O O . GLY A 1 131 ? 0.248 -5.806 18.066 1.00 82.69 131 GLY A O 1
ATOM 1081 N N . CYS A 1 132 ? -0.098 -7.098 16.268 1.00 85.38 132 CYS A N 1
ATOM 1082 C CA . CYS A 1 132 ? -1.069 -6.203 15.635 1.00 85.38 132 CYS A CA 1
ATOM 1083 C C . CYS A 1 132 ? -2.500 -6.562 16.061 1.00 85.38 132 CYS A C 1
ATOM 1085 O O . CYS A 1 132 ? -2.758 -7.685 16.493 1.00 85.38 132 CYS A O 1
ATOM 1087 N N . GLN A 1 133 ? -3.428 -5.616 15.894 1.00 83.06 133 GLN A N 1
ATOM 1088 C CA . GLN A 1 133 ? -4.857 -5.861 16.096 1.00 83.06 133 GLN A CA 1
ATOM 1089 C C . GLN A 1 133 ? -5.347 -7.000 15.195 1.00 83.06 133 GLN A C 1
ATOM 1091 O O . GLN A 1 133 ? -4.928 -7.117 14.035 1.00 83.06 133 GLN A O 1
ATOM 1096 N N . THR A 1 134 ? -6.230 -7.834 15.737 1.00 88.94 134 THR A N 1
ATOM 1097 C CA . THR A 1 134 ? -6.901 -8.898 14.993 1.00 88.94 134 THR A CA 1
ATOM 1098 C C . THR A 1 134 ? -7.754 -8.283 13.892 1.00 88.94 134 THR A C 1
ATOM 1100 O O . THR A 1 134 ? -8.412 -7.269 14.112 1.00 88.94 134 THR A O 1
ATOM 1103 N N . LEU A 1 135 ? -7.715 -8.873 12.698 1.00 92.81 135 LEU A N 1
ATOM 1104 C CA . LEU A 1 135 ? -8.526 -8.387 11.587 1.00 92.81 135 LEU A CA 1
ATOM 1105 C C . LEU A 1 135 ? -10.011 -8.694 11.833 1.00 92.81 135 LEU A C 1
ATOM 1107 O O . LEU A 1 135 ? -10.300 -9.709 12.466 1.00 92.81 135 LEU A O 1
ATOM 1111 N N . PRO A 1 136 ? -10.935 -7.866 11.311 1.00 93.94 136 PRO A N 1
ATOM 1112 C CA . PRO A 1 136 ? -12.363 -8.172 11.327 1.00 93.94 136 PRO A CA 1
ATOM 1113 C C . PRO A 1 136 ? -12.680 -9.517 10.656 1.00 93.94 136 PRO A C 1
ATOM 1115 O O . PRO A 1 136 ? -12.042 -9.867 9.663 1.00 93.94 136 PRO A O 1
ATOM 1118 N N . ASP A 1 137 ? -13.702 -10.226 11.141 1.00 92.19 137 ASP A N 1
ATOM 1119 C CA . ASP A 1 137 ? -14.023 -11.609 10.738 1.00 92.19 137 ASP A CA 1
ATOM 1120 C C . ASP A 1 137 ? -14.281 -11.785 9.230 1.00 92.19 137 ASP A C 1
ATOM 1122 O O . ASP A 1 137 ? -13.954 -12.814 8.639 1.00 92.19 137 ASP A O 1
ATOM 1126 N N . GLN A 1 138 ? -14.847 -10.769 8.577 1.00 92.94 138 GLN A N 1
ATOM 1127 C CA . GLN A 1 138 ? -15.095 -10.753 7.132 1.00 92.94 138 GLN A CA 1
ATOM 1128 C C . GLN A 1 138 ? -13.832 -10.590 6.274 1.00 92.94 138 GLN A C 1
ATOM 1130 O O . GLN A 1 138 ? -13.896 -10.777 5.055 1.00 92.94 138 GLN A O 1
ATOM 1135 N N . MET A 1 139 ? -12.704 -10.198 6.870 1.00 96.50 139 MET A N 1
ATOM 1136 C CA . MET A 1 139 ? -11.438 -10.034 6.168 1.00 96.50 139 MET A CA 1
ATOM 1137 C C . MET A 1 139 ? -10.607 -11.307 6.230 1.00 96.50 139 MET A C 1
ATOM 1139 O O . MET A 1 139 ? -10.623 -12.059 7.200 1.00 96.50 139 MET A O 1
ATOM 1143 N N . ARG A 1 140 ? -9.811 -11.531 5.186 1.00 94.88 140 ARG A N 1
ATOM 1144 C CA . ARG A 1 140 ? -8.905 -12.682 5.116 1.00 94.88 140 ARG A CA 1
ATOM 1145 C C . ARG A 1 140 ? -7.458 -12.231 5.133 1.00 94.88 140 ARG A C 1
ATOM 1147 O O . ARG A 1 140 ? -7.108 -11.215 4.541 1.00 94.88 140 ARG A O 1
ATOM 1154 N N . CYS A 1 141 ? -6.603 -13.018 5.776 1.00 95.12 141 CYS A N 1
ATOM 1155 C CA . CYS A 1 141 ? -5.161 -12.825 5.742 1.00 95.12 141 CYS A CA 1
ATOM 1156 C C . CYS A 1 141 ? -4.465 -14.145 5.435 1.00 95.12 141 CYS A C 1
ATOM 1158 O O . CYS A 1 141 ? -4.570 -15.098 6.207 1.00 95.12 141 CYS A O 1
ATOM 1160 N N . CYS A 1 142 ? -3.758 -14.199 4.313 1.00 95.50 142 CYS A N 1
ATOM 1161 C CA . CYS A 1 142 ? -3.117 -15.408 3.812 1.00 95.50 142 CYS A CA 1
ATOM 1162 C C . CYS A 1 142 ? -1.664 -15.150 3.401 1.00 95.50 142 CYS A C 1
ATOM 1164 O O . CYS A 1 142 ? -1.213 -14.009 3.274 1.00 95.50 142 CYS A O 1
ATOM 1166 N N . ILE A 1 143 ? -0.928 -16.243 3.214 1.00 96.94 143 ILE A N 1
ATOM 1167 C CA . ILE A 1 143 ? 0.379 -16.253 2.561 1.00 96.94 143 ILE A CA 1
ATOM 1168 C C . ILE A 1 143 ? 0.186 -17.008 1.250 1.00 96.94 143 ILE A C 1
ATOM 1170 O O . ILE A 1 143 ? -0.401 -18.089 1.259 1.00 96.94 143 ILE A O 1
ATOM 1174 N N . GLY A 1 144 ? 0.650 -16.445 0.142 1.00 95.31 144 GLY A N 1
ATOM 1175 C CA . GLY A 1 144 ? 0.448 -17.032 -1.176 1.00 95.31 144 GLY A CA 1
ATOM 1176 C C . GLY A 1 144 ? 1.347 -16.408 -2.230 1.00 95.31 144 GLY A C 1
ATOM 1177 O O . GLY A 1 144 ? 1.809 -15.284 -2.044 1.00 95.31 144 GLY A O 1
ATOM 1178 N N . SER A 1 145 ? 1.591 -17.107 -3.339 1.00 94.31 145 SER A N 1
ATOM 1179 C CA . SER A 1 145 ? 2.428 -16.580 -4.422 1.00 94.31 145 SER A CA 1
ATOM 1180 C C . SER A 1 145 ? 1.733 -15.436 -5.165 1.00 94.31 145 SER A C 1
ATOM 1182 O O . SER A 1 145 ? 0.512 -15.270 -5.101 1.00 94.31 145 SER A O 1
ATOM 1184 N N . MET A 1 146 ? 2.511 -14.650 -5.914 1.00 92.00 146 MET A N 1
ATOM 1185 C CA . MET A 1 146 ? 1.970 -13.600 -6.783 1.00 92.00 146 MET A CA 1
ATOM 1186 C C . MET A 1 146 ? 0.965 -14.161 -7.804 1.00 92.00 146 MET A C 1
ATOM 1188 O O . MET A 1 146 ? 0.064 -13.444 -8.242 1.00 92.00 146 M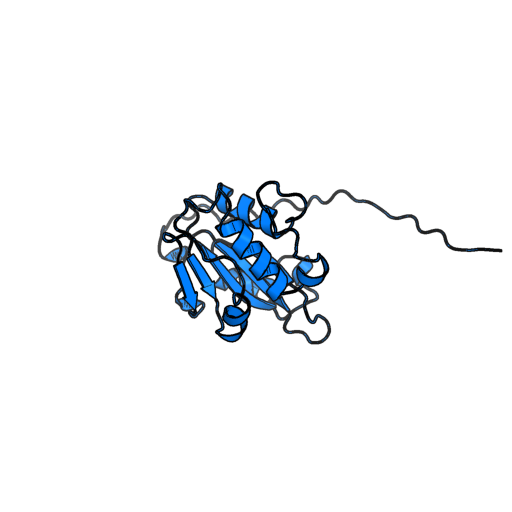ET A O 1
ATOM 1192 N N . ASP A 1 147 ? 1.087 -15.445 -8.149 1.00 89.81 147 ASP A N 1
ATOM 1193 C CA . ASP A 1 147 ? 0.227 -16.075 -9.140 1.00 89.81 147 ASP A CA 1
ATOM 1194 C C . ASP A 1 147 ? -1.193 -16.351 -8.649 1.00 89.81 147 ASP A C 1
ATOM 1196 O O . ASP A 1 147 ? -2.108 -16.431 -9.460 1.00 89.81 147 ASP A O 1
ATOM 1200 N N . GLN A 1 148 ? -1.380 -16.428 -7.331 1.00 91.12 148 GLN A N 1
ATOM 1201 C CA . GLN A 1 148 ? -2.677 -16.664 -6.695 1.00 91.12 148 GLN A CA 1
ATOM 1202 C C . GLN A 1 148 ? -3.513 -15.387 -6.547 1.00 91.12 148 GLN A C 1
ATOM 1204 O O . GLN A 1 148 ? -4.655 -15.449 -6.092 1.00 91.12 148 GLN A O 1
ATOM 1209 N N . LEU A 1 149 ? -2.949 -14.219 -6.879 1.00 90.62 149 LEU A N 1
ATOM 1210 C CA . LEU A 1 149 ? -3.723 -12.986 -6.910 1.00 90.62 149 LEU A CA 1
ATOM 1211 C C . LEU A 1 149 ? -4.721 -13.025 -8.071 1.00 90.62 149 LEU A C 1
ATOM 1213 O O . LEU A 1 149 ? -4.311 -13.357 -9.187 1.00 90.62 149 LEU A O 1
ATOM 1217 N N . PRO A 1 150 ? -5.978 -12.594 -7.855 1.00 85.75 150 PRO A N 1
ATOM 1218 C CA . PRO A 1 150 ? -6.922 -12.426 -8.948 1.00 85.75 150 PRO A CA 1
ATOM 1219 C C . PRO A 1 150 ? -6.340 -11.450 -9.975 1.00 85.75 150 PRO A C 1
ATOM 1221 O O . PRO A 1 150 ? -5.960 -10.326 -9.634 1.00 85.75 150 PRO A O 1
ATOM 1224 N N . SER A 1 151 ? -6.235 -11.877 -11.229 1.00 67.94 151 SER A N 1
ATOM 1225 C CA . SER A 1 151 ? -5.761 -11.010 -12.304 1.00 67.94 151 SER A CA 1
ATOM 1226 C C . SER A 1 151 ? -6.897 -10.105 -12.768 1.00 67.94 151 SER A C 1
ATOM 1228 O O . SER A 1 151 ? -8.045 -10.535 -12.852 1.00 67.94 151 SER A O 1
ATOM 1230 N N . TYR A 1 152 ? -6.589 -8.854 -13.124 1.00 63.44 152 TYR A N 1
ATOM 1231 C CA . TYR A 1 152 ? -7.547 -8.028 -13.865 1.00 63.44 152 TYR A CA 1
ATOM 1232 C C . TYR A 1 152 ? -7.965 -8.708 -15.180 1.00 63.44 152 TYR A C 1
ATOM 1234 O O . TYR A 1 152 ? -9.114 -8.597 -15.562 1.00 63.44 152 TYR A O 1
ATOM 1242 N N . ALA A 1 153 ? -7.086 -9.503 -15.804 1.00 56.72 153 ALA A N 1
ATOM 1243 C CA . ALA A 1 153 ? -7.382 -10.194 -17.062 1.00 56.72 153 ALA A CA 1
ATOM 1244 C C . ALA A 1 153 ? -8.419 -11.331 -16.953 1.00 56.72 153 ALA A C 1
ATOM 1246 O O . ALA A 1 153 ? -8.918 -11.777 -17.976 1.00 56.72 153 ALA A O 1
ATOM 1247 N N . GLU A 1 154 ? -8.745 -11.817 -15.750 1.00 51.66 154 GLU A N 1
ATOM 1248 C CA . GLU A 1 154 ? -9.797 -12.837 -15.585 1.00 51.66 154 GLU A CA 1
ATOM 1249 C C . GLU A 1 154 ? -11.211 -12.229 -15.575 1.00 51.66 154 GLU A C 1
ATOM 1251 O O . GLU A 1 154 ? -12.194 -12.962 -15.606 1.00 51.66 154 GLU A O 1
ATOM 1256 N N . TYR A 1 155 ? -11.326 -10.895 -15.552 1.00 49.75 155 TYR A N 1
ATOM 1257 C CA . TYR A 1 155 ? -12.595 -10.179 -15.499 1.00 49.75 155 TYR A CA 1
ATOM 1258 C C . TYR A 1 155 ? -12.539 -8.982 -16.459 1.00 49.75 155 TYR A C 1
ATOM 1260 O O . TYR A 1 155 ? -11.937 -7.964 -16.127 1.00 49.75 155 TYR A O 1
ATOM 1268 N N . CYS A 1 156 ? -13.209 -9.130 -17.606 1.00 41.72 156 CYS A N 1
ATOM 1269 C CA . CYS A 1 156 ? -13.427 -8.151 -18.682 1.00 41.72 156 CYS A CA 1
ATOM 1270 C C . CYS A 1 156 ? -12.375 -8.144 -19.808 1.00 41.72 156 CYS A C 1
ATOM 1272 O O . CYS A 1 156 ? -11.305 -7.543 -19.711 1.00 41.72 156 CYS A O 1
ATOM 1274 N N . GLU A 1 157 ? -12.758 -8.746 -20.936 1.00 38.94 157 GLU A N 1
ATOM 1275 C CA . GLU A 1 157 ? -12.364 -8.295 -22.271 1.00 38.94 157 GLU A CA 1
ATOM 1276 C C . GLU A 1 157 ? -13.033 -6.931 -22.537 1.00 38.94 157 GLU A C 1
ATOM 1278 O O . GLU A 1 157 ? -14.028 -6.857 -23.242 1.00 38.94 157 GLU A O 1
ATOM 1283 N N . ASP A 1 158 ? -12.535 -5.848 -21.936 1.00 37.81 158 ASP A N 1
ATOM 1284 C CA . ASP A 1 158 ? -12.975 -4.485 -22.271 1.00 37.81 158 ASP A CA 1
ATOM 1285 C C . ASP A 1 158 ? -11.748 -3.576 -22.484 1.00 37.81 158 ASP A C 1
ATOM 1287 O O . ASP A 1 158 ? -10.955 -3.377 -21.559 1.00 37.81 158 ASP A O 1
ATOM 1291 N N . PRO A 1 159 ? -11.543 -3.018 -23.693 1.00 40.06 159 PRO A N 1
ATOM 1292 C CA . PRO A 1 159 ? -10.286 -2.380 -24.094 1.00 40.06 159 PRO A CA 1
ATOM 1293 C C . PRO A 1 159 ? -10.144 -0.904 -23.659 1.00 40.06 159 PRO A C 1
ATOM 1295 O O . PRO A 1 159 ? -9.431 -0.142 -24.307 1.00 40.06 159 PRO A O 1
ATOM 1298 N N . ALA A 1 160 ? -10.812 -0.460 -22.590 1.00 43.31 160 ALA A N 1
ATOM 1299 C CA . ALA A 1 160 ? -11.009 0.975 -22.342 1.00 43.31 160 ALA A CA 1
ATOM 1300 C C . ALA A 1 160 ? -10.062 1.663 -21.330 1.00 43.31 160 ALA A C 1
ATOM 1302 O O . ALA A 1 160 ? -10.080 2.887 -21.260 1.00 43.31 160 ALA A O 1
ATOM 1303 N N . ASP A 1 161 ? -9.203 0.956 -20.586 1.00 41.34 161 ASP A N 1
ATOM 1304 C CA . ASP A 1 161 ? -8.454 1.561 -19.459 1.00 41.34 161 ASP A CA 1
ATOM 1305 C C . ASP A 1 161 ? -6.919 1.619 -19.654 1.00 41.34 161 ASP A C 1
ATOM 1307 O O . ASP A 1 161 ? -6.136 1.340 -18.740 1.00 41.34 161 ASP A O 1
ATOM 1311 N N . GLU A 1 162 ? -6.446 2.017 -20.842 1.00 46.25 162 GLU A N 1
ATOM 1312 C CA . GLU A 1 162 ? -5.009 2.270 -21.083 1.00 46.25 162 GLU A CA 1
ATOM 1313 C C . GLU A 1 162 ? -4.523 3.696 -20.756 1.00 46.25 162 GLU A C 1
ATOM 1315 O O . GLU A 1 162 ? -3.325 3.967 -20.853 1.00 46.25 162 GLU A O 1
ATOM 1320 N N . GLN A 1 163 ? -5.375 4.608 -20.287 1.00 46.09 163 GLN A N 1
ATOM 1321 C CA . GLN A 1 163 ? -4.952 5.977 -19.967 1.00 46.09 163 GLN A CA 1
ATOM 1322 C C . GLN A 1 163 ? -5.407 6.427 -18.586 1.00 46.09 163 GLN A C 1
ATOM 1324 O O . GLN A 1 163 ? -6.475 6.995 -18.418 1.00 46.09 163 GLN A O 1
ATOM 1329 N N . ASP A 1 164 ? -4.533 6.238 -17.598 1.00 38.69 164 ASP A N 1
ATOM 1330 C CA . ASP A 1 164 ? -4.467 7.149 -16.454 1.00 38.69 164 ASP A CA 1
ATOM 1331 C C . ASP A 1 164 ? -3.057 7.128 -15.848 1.00 38.69 164 ASP A C 1
ATOM 1333 O O . ASP A 1 164 ? -2.765 6.532 -14.808 1.00 38.69 164 ASP A O 1
ATOM 1337 N N . GLY A 1 165 ? -2.134 7.697 -16.620 1.00 48.56 165 GLY A N 1
ATOM 1338 C CA . GLY A 1 165 ? -0.804 8.097 -16.190 1.00 48.56 165 GLY A CA 1
ATOM 1339 C C . GLY A 1 165 ? -0.724 9.619 -16.214 1.00 48.56 165 GLY A C 1
ATOM 1340 O O . GLY A 1 165 ? -0.023 10.171 -17.050 1.00 48.56 165 GLY A O 1
ATOM 1341 N N . SER A 1 166 ? -1.486 10.285 -15.350 1.00 41.84 166 SER A N 1
ATOM 1342 C CA . SER A 1 166 ? -1.437 11.731 -15.107 1.00 41.84 166 SER A CA 1
ATOM 1343 C C . SER A 1 166 ? -2.029 11.945 -13.712 1.00 41.84 166 SER A C 1
ATOM 1345 O O . SER A 1 166 ? -3.180 11.621 -13.479 1.00 41.84 166 SER A O 1
ATOM 1347 N N . ASP A 1 167 ? -1.267 12.306 -12.688 1.00 29.33 167 ASP A N 1
ATOM 1348 C CA . ASP A 1 167 ? -0.979 13.716 -12.476 1.00 29.33 167 ASP A CA 1
ATOM 1349 C C . ASP A 1 167 ? 0.357 13.884 -11.734 1.00 29.33 167 ASP A C 1
ATOM 1351 O O . ASP A 1 167 ? 0.523 13.547 -10.557 1.00 29.33 167 ASP A O 1
ATOM 1355 N N . CYS A 1 168 ? 1.344 14.361 -12.483 1.00 41.53 168 CYS A N 1
ATOM 1356 C CA . CYS A 1 168 ? 2.634 14.811 -11.995 1.00 41.53 168 CYS A CA 1
ATOM 1357 C C . CYS A 1 168 ? 2.540 16.323 -11.778 1.00 41.53 168 CYS A C 1
ATOM 1359 O O . CYS A 1 168 ? 3.034 17.077 -12.607 1.00 41.53 168 CYS A O 1
ATOM 1361 N N . LEU A 1 169 ? 1.934 16.770 -10.678 1.00 33.75 169 LEU A N 1
ATOM 1362 C CA . LEU A 1 169 ? 2.018 18.164 -10.234 1.00 33.75 169 LEU A CA 1
ATOM 1363 C C . LEU A 1 169 ? 2.362 18.208 -8.741 1.00 33.75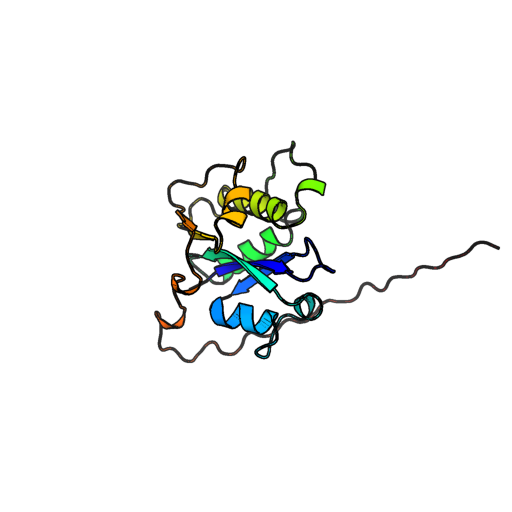 169 LEU A C 1
ATOM 1365 O O . LEU A 1 169 ? 1.502 18.322 -7.873 1.00 33.75 169 LEU A O 1
ATOM 1369 N N . SER A 1 170 ? 3.656 18.114 -8.431 1.00 38.59 170 SER A N 1
ATOM 1370 C CA . SER A 1 170 ? 4.192 18.657 -7.182 1.00 38.59 170 SER A CA 1
ATOM 1371 C C . SER A 1 170 ? 4.649 20.082 -7.461 1.00 38.59 170 SER A C 1
ATOM 1373 O O . SER A 1 170 ? 5.635 20.273 -8.165 1.00 38.59 170 SER A O 1
ATOM 1375 N N . ARG A 1 171 ? 3.908 21.056 -6.929 1.00 36.50 171 ARG A N 1
ATOM 1376 C CA . ARG A 1 171 ? 4.343 22.448 -6.814 1.00 36.50 171 ARG A CA 1
ATOM 1377 C C . ARG A 1 171 ? 5.446 22.524 -5.760 1.00 36.50 171 ARG A C 1
ATOM 1379 O O . ARG A 1 171 ? 5.306 21.951 -4.680 1.00 36.50 171 ARG A O 1
ATOM 1386 N N . ASP A 1 172 ? 6.527 23.178 -6.143 1.00 36.06 172 ASP A N 1
ATOM 1387 C CA . ASP A 1 172 ? 7.794 23.284 -5.434 1.00 36.06 172 ASP A CA 1
ATOM 1388 C C . ASP A 1 172 ? 7.667 23.992 -4.074 1.00 36.06 172 ASP A C 1
ATOM 1390 O O . ASP A 1 172 ? 7.000 25.020 -3.955 1.00 36.06 172 ASP A O 1
ATOM 1394 N N . GLU A 1 173 ? 8.357 23.463 -3.061 1.00 37.12 173 GLU A N 1
ATOM 1395 C CA . GLU A 1 173 ? 8.918 24.267 -1.970 1.00 37.12 173 GLU A CA 1
ATOM 1396 C C . GLU A 1 173 ? 10.441 24.206 -2.139 1.00 37.12 173 GLU A C 1
ATOM 1398 O O . GLU A 1 173 ? 11.084 23.212 -1.788 1.00 37.12 173 GLU A O 1
ATOM 1403 N N . GLU A 1 174 ? 11.002 25.247 -2.760 1.00 38.12 174 GLU A N 1
ATOM 1404 C CA . GLU A 1 174 ? 12.435 25.524 -2.709 1.00 38.12 174 GLU A CA 1
ATOM 1405 C C . GLU A 1 174 ? 12.823 25.905 -1.279 1.00 38.12 174 GLU A C 1
ATOM 1407 O O . GLU A 1 174 ? 12.168 26.718 -0.627 1.00 38.12 174 GLU A O 1
ATOM 1412 N N . GLY A 1 175 ? 13.900 25.289 -0.798 1.00 32.81 175 GLY A N 1
ATOM 1413 C CA . GLY A 1 175 ? 14.570 25.702 0.420 1.00 32.81 175 GLY A CA 1
ATOM 1414 C C . GLY A 1 175 ? 15.511 26.870 0.157 1.00 32.81 175 GLY A C 1
ATOM 1415 O O . GLY A 1 175 ? 16.152 26.938 -0.888 1.00 32.81 175 GLY A O 1
ATOM 1416 N N . THR A 1 176 ? 15.666 27.719 1.164 1.00 35.69 176 THR A N 1
ATOM 1417 C CA . THR A 1 176 ? 16.860 28.547 1.327 1.00 35.69 176 THR A CA 1
ATOM 1418 C C . THR A 1 176 ? 17.508 28.117 2.639 1.00 35.69 176 THR A C 1
ATOM 1420 O O . THR A 1 176 ? 16.923 28.266 3.712 1.00 35.69 176 THR A O 1
ATOM 1423 N N . LEU A 1 177 ? 18.672 27.479 2.525 1.00 36.72 177 LEU A N 1
ATOM 1424 C CA . LEU A 1 177 ? 19.666 27.349 3.584 1.00 36.72 177 LEU A CA 1
ATOM 1425 C C . LEU A 1 177 ? 20.722 28.409 3.272 1.00 36.72 177 LEU A C 1
ATOM 1427 O O . LEU A 1 177 ? 21.363 28.299 2.231 1.00 36.72 177 LEU A O 1
ATOM 1431 N N . ASP A 1 178 ? 20.881 29.385 4.158 1.00 43.50 178 ASP A N 1
ATOM 1432 C CA . ASP A 1 178 ? 22.097 30.189 4.257 1.00 43.50 178 ASP A CA 1
ATOM 1433 C C . ASP A 1 178 ? 22.797 29.765 5.562 1.00 43.50 178 ASP A C 1
ATOM 1435 O O . ASP A 1 178 ? 22.301 30.031 6.658 1.00 43.50 178 ASP A O 1
ATOM 1439 N N . ASP A 1 179 ? 23.906 29.034 5.422 1.00 46.47 179 ASP A N 1
ATOM 1440 C CA . ASP A 1 179 ? 25.051 29.068 6.347 1.00 46.47 179 ASP A CA 1
ATOM 1441 C C . ASP A 1 179 ? 25.850 30.353 5.976 1.00 46.47 179 ASP A C 1
ATOM 1443 O O . ASP A 1 179 ? 25.793 30.787 4.830 1.00 46.47 179 ASP A O 1
ATOM 1447 N N . GLU A 1 180 ? 26.600 31.074 6.805 1.00 45.28 180 GLU A N 1
ATOM 1448 C CA . GLU A 1 180 ? 27.430 30.702 7.942 1.00 45.28 180 GLU A CA 1
ATOM 1449 C C . GLU A 1 180 ? 27.830 31.989 8.708 1.00 45.28 180 GLU A C 1
ATOM 1451 O O . GLU A 1 180 ? 27.642 33.117 8.246 1.00 45.28 180 GLU A O 1
ATOM 1456 N N . GLU A 1 181 ? 28.377 31.790 9.900 1.00 41.97 181 GLU A N 1
ATOM 1457 C CA . GLU A 1 181 ? 28.979 32.774 10.797 1.00 41.97 181 GLU A CA 1
ATOM 1458 C C . GLU A 1 181 ? 30.312 33.329 10.237 1.00 41.97 181 GLU A C 1
ATOM 1460 O O . GLU A 1 181 ? 31.070 32.599 9.599 1.00 41.97 181 GLU A O 1
ATOM 1465 N N . THR A 1 182 ? 30.625 34.584 10.602 1.00 40.75 182 THR A N 1
ATOM 1466 C CA . THR A 1 182 ? 31.842 35.411 10.350 1.00 40.75 182 THR A CA 1
ATOM 1467 C C . THR A 1 182 ? 32.029 36.126 9.010 1.00 40.75 182 THR A C 1
ATOM 1469 O O . THR A 1 182 ? 32.272 35.477 7.973 1.00 40.75 182 THR A O 1
#

pLDDT: mean 83.9, std 20.06, range [29.33, 98.44]

InterPro domains:
  IPR000305 GIY-YIG endonuclease [PF01541] (2-76)
  IPR000305 GIY-YIG endonuclease [PS50164] (1-82)
  IPR000305 GIY-YIG endonuclease [SM00465] (1-96)
  IPR035901 GIY-YIG endonuclease superfamily [G3DSA:3.40.1440.10] (1-94)
  IPR035901 GIY-YIG endonuclease superfamily [SSF82771] (2-74)
  IPR050381 SLX1 structure-specific endonuclease [PTHR20208] (1-170)

Foldseek 3Di:
DKKKFKKDQPDPVRHQDMDIDIDLAPVVQLCCLQVVDDDHDPVSVPRDDIDTFKMKDQDPDNVLRVLLRVCLVCVPPDPQQDAPPPDDPVCLTGLLNSVLSVLSNQPGPSNLPTLMEMEGQDVVSVVSCVVHDDGRPSYYYYYDHSVPDDHSVVDDPDPPPPDDPDDDDDDDDDDDDDDDDD

Organism: Selaginella moellendorffii (NCBI:txid88036)